Protein AF-A0A1V6IKD1-F1 (afdb_monomer_lite)

Structure (mmCIF, N/CA/C/O backbone):
data_AF-A0A1V6IKD1-F1
#
_entry.id   AF-A0A1V6IKD1-F1
#
loop_
_atom_site.group_PDB
_atom_site.id
_atom_site.type_symbol
_atom_site.label_atom_id
_atom_site.label_alt_id
_atom_site.label_comp_id
_atom_site.label_asym_id
_atom_site.label_entity_id
_atom_site.label_seq_id
_atom_site.pdbx_PDB_ins_code
_atom_site.Cartn_x
_atom_site.Cartn_y
_atom_site.Cartn_z
_atom_site.occupancy
_atom_site.B_iso_or_equiv
_atom_site.auth_seq_id
_atom_site.auth_comp_id
_atom_site.auth_asym_id
_atom_site.auth_atom_id
_atom_site.pdbx_PDB_model_num
ATOM 1 N N . MET A 1 1 ? -17.881 -41.102 52.284 1.00 38.00 1 MET A N 1
ATOM 2 C CA . MET A 1 1 ? -18.215 -41.244 50.851 1.00 38.00 1 MET A CA 1
ATOM 3 C C . MET A 1 1 ? -17.410 -40.185 50.109 1.00 38.00 1 MET A C 1
ATOM 5 O O . MET A 1 1 ? -17.711 -39.010 50.253 1.00 38.00 1 MET A O 1
ATOM 9 N N . ALA A 1 2 ? -16.293 -40.564 49.483 1.00 46.19 2 ALA A N 1
ATOM 10 C CA . ALA A 1 2 ? -15.387 -39.616 48.833 1.00 46.19 2 ALA A CA 1
ATOM 11 C C . ALA A 1 2 ? -15.835 -39.426 47.379 1.00 46.19 2 ALA A C 1
ATOM 13 O O . ALA A 1 2 ? -15.713 -40.342 46.571 1.00 46.19 2 ALA A O 1
ATOM 14 N N . VAL A 1 3 ? -16.415 -38.267 47.068 1.00 46.06 3 VAL A N 1
ATOM 15 C CA . VAL A 1 3 ? -16.792 -37.908 45.697 1.00 46.06 3 VAL A CA 1
ATOM 16 C C . VAL A 1 3 ? -15.514 -37.482 44.975 1.00 46.06 3 VAL A C 1
ATOM 18 O O . VAL A 1 3 ? -14.925 -36.455 45.307 1.00 46.06 3 VAL A O 1
ATOM 21 N N . ILE A 1 4 ? -15.042 -38.303 44.037 1.00 54.78 4 ILE A N 1
ATOM 22 C CA . ILE A 1 4 ? -13.899 -37.967 43.183 1.00 54.78 4 ILE A CA 1
ATOM 23 C C . ILE A 1 4 ? -14.389 -36.919 42.183 1.00 54.78 4 ILE A C 1
ATOM 25 O O . ILE A 1 4 ? -15.194 -37.231 41.309 1.00 54.78 4 ILE A O 1
ATOM 29 N N . LYS A 1 5 ? -13.932 -35.674 42.342 1.00 56.44 5 LYS A N 1
ATOM 30 C CA . LYS A 1 5 ? -14.201 -34.598 41.380 1.00 56.44 5 LYS A CA 1
ATOM 31 C C . LYS A 1 5 ? -13.603 -34.955 40.019 1.00 56.44 5 LYS A C 1
ATOM 33 O O . LYS A 1 5 ? -12.496 -35.494 39.942 1.00 56.44 5 LYS A O 1
ATOM 38 N N . SER A 1 6 ? -14.318 -34.626 38.950 1.00 62.41 6 SER A N 1
ATOM 39 C CA . SER A 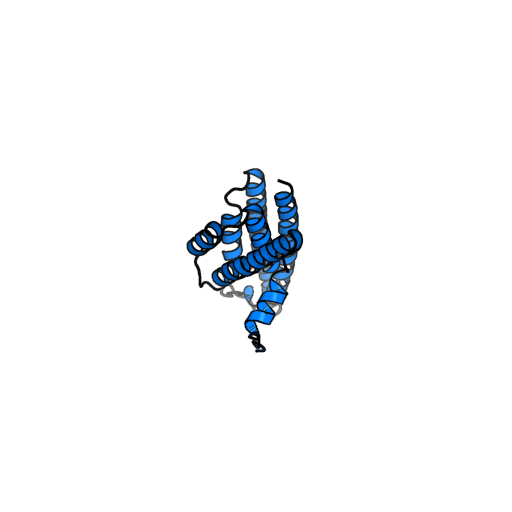1 6 ? -13.838 -34.797 37.578 1.00 62.41 6 SER A CA 1
ATOM 40 C C . SER A 1 6 ? -12.617 -33.909 37.312 1.00 62.41 6 SER A C 1
ATOM 42 O O . SER A 1 6 ? -12.516 -32.797 37.832 1.00 62.41 6 SER A O 1
ATOM 44 N N . ALA A 1 7 ? -11.699 -34.361 36.451 1.00 61.81 7 ALA A N 1
ATOM 45 C CA . ALA A 1 7 ? -10.548 -33.565 36.011 1.00 61.81 7 ALA A CA 1
ATOM 46 C C . ALA A 1 7 ? -10.967 -32.207 35.410 1.00 61.81 7 ALA A C 1
ATOM 48 O O . ALA A 1 7 ? -10.250 -31.217 35.555 1.00 61.81 7 ALA A O 1
ATOM 49 N N . ILE A 1 8 ? -12.155 -32.146 34.799 1.00 56.16 8 ILE A N 1
ATOM 50 C CA . ILE A 1 8 ? -12.743 -30.914 34.259 1.00 56.16 8 ILE A CA 1
ATOM 51 C C . ILE A 1 8 ? -13.186 -29.980 35.391 1.00 56.16 8 ILE A C 1
ATOM 53 O O . ILE A 1 8 ? -12.879 -28.793 35.352 1.00 56.16 8 ILE A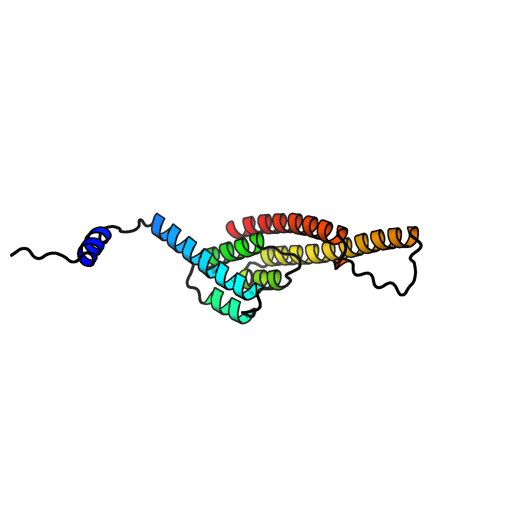 O 1
ATOM 57 N N . GLU A 1 9 ? -13.833 -30.502 36.437 1.00 57.59 9 GLU A N 1
ATOM 58 C CA . GLU A 1 9 ? -14.236 -29.703 37.605 1.00 57.59 9 GLU A CA 1
ATOM 59 C C . GLU A 1 9 ? -13.019 -29.136 38.345 1.00 57.59 9 GLU A C 1
ATOM 61 O O . GLU A 1 9 ? -13.024 -27.980 38.763 1.00 57.59 9 GLU A O 1
ATOM 66 N N . LEU A 1 10 ? -11.942 -29.920 38.435 1.00 59.19 10 LEU A N 1
ATOM 67 C CA . LEU A 1 10 ? -10.674 -29.498 39.029 1.00 59.19 10 LEU A CA 1
ATOM 68 C C . LEU A 1 10 ? -9.979 -28.406 38.197 1.00 59.19 10 LEU A C 1
ATOM 70 O O . LEU A 1 10 ? -9.397 -27.476 38.757 1.00 59.19 10 LEU A O 1
ATOM 74 N N . ALA A 1 11 ? -10.054 -28.490 36.866 1.00 56.66 11 ALA A N 1
ATOM 75 C CA . ALA A 1 11 ? -9.533 -27.467 35.961 1.00 56.66 11 ALA A CA 1
ATOM 76 C C . ALA A 1 11 ? -10.364 -26.171 36.007 1.00 56.66 11 ALA A C 1
ATOM 78 O O . ALA A 1 11 ? -9.794 -25.077 36.022 1.00 56.66 11 ALA A O 1
ATOM 79 N N . MET A 1 12 ? -11.693 -26.281 36.096 1.00 58.91 12 MET A N 1
ATOM 80 C CA . MET A 1 12 ? -12.607 -25.143 36.238 1.00 58.91 12 MET A CA 1
ATOM 81 C C . MET A 1 12 ? -12.449 -24.442 37.592 1.00 58.91 12 MET A C 1
ATOM 83 O O . MET A 1 12 ? -12.436 -23.217 37.635 1.00 58.91 12 MET A O 1
ATOM 87 N N . GLU A 1 13 ? -12.246 -25.174 38.695 1.00 60.66 13 GLU A N 1
ATOM 88 C CA . GLU A 1 13 ? -11.930 -24.575 40.005 1.00 60.66 13 GLU A CA 1
ATOM 89 C C . GLU A 1 13 ? -10.599 -23.811 39.989 1.00 60.66 13 GLU A C 1
ATOM 91 O O . GLU A 1 13 ? -10.510 -22.732 40.573 1.00 60.66 13 GLU A O 1
ATOM 96 N N . ARG A 1 14 ? -9.579 -24.324 39.285 1.00 55.81 14 ARG A N 1
ATOM 97 C CA . ARG A 1 14 ? -8.264 -23.668 39.160 1.00 55.81 14 ARG A CA 1
ATOM 98 C C . ARG A 1 14 ? -8.285 -22.414 38.285 1.00 55.81 14 ARG A C 1
ATOM 100 O O . ARG A 1 14 ? -7.482 -21.515 38.506 1.00 55.81 14 ARG A O 1
ATOM 107 N N . THR A 1 15 ? -9.193 -22.343 37.316 1.00 53.19 15 THR A N 1
ATOM 108 C CA . THR A 1 15 ? -9.334 -21.199 36.396 1.00 53.19 15 THR A CA 1
ATOM 109 C C . THR A 1 15 ? -10.354 -20.162 36.872 1.00 53.19 15 THR A C 1
ATOM 111 O O . THR A 1 15 ? -10.310 -19.024 36.418 1.00 53.19 15 THR A O 1
ATOM 114 N N . LYS A 1 16 ? -11.211 -20.497 37.850 1.00 46.19 16 LYS A N 1
ATOM 115 C CA . LYS A 1 16 ? -12.277 -19.625 38.385 1.00 46.19 16 LYS A CA 1
ATOM 116 C C . LYS A 1 16 ? -11.788 -18.292 38.974 1.00 46.19 16 LYS A C 1
ATOM 118 O O . LYS A 1 16 ? -12.561 -17.344 39.022 1.00 46.19 16 LYS A O 1
ATOM 123 N N . ASN A 1 17 ? -10.523 -18.226 39.401 1.00 47.81 17 ASN A N 1
ATOM 124 C CA . ASN A 1 17 ? -9.886 -17.023 39.957 1.00 47.81 17 ASN A CA 1
ATOM 125 C C . ASN A 1 17 ? -8.856 -16.379 39.011 1.00 47.81 17 ASN A C 1
ATOM 127 O O . ASN A 1 17 ? -8.190 -15.424 39.403 1.00 47.81 17 ASN A O 1
ATOM 131 N N . ILE A 1 18 ? -8.718 -16.871 37.774 1.00 50.88 18 ILE A N 1
ATOM 132 C CA . ILE A 1 18 ? -7.909 -16.213 36.742 1.00 50.88 18 ILE A CA 1
ATOM 133 C C . ILE A 1 18 ? -8.803 -15.166 36.078 1.00 50.88 18 ILE A C 1
ATOM 135 O O . ILE A 1 18 ? -9.333 -15.347 34.984 1.00 50.88 18 ILE A O 1
ATOM 139 N N . VAL A 1 19 ? -9.032 -14.067 36.791 1.00 49.28 19 VAL A N 1
ATOM 140 C CA . VAL A 1 19 ? -9.545 -12.851 36.170 1.00 49.28 19 VAL A CA 1
ATOM 141 C C . VAL A 1 19 ? -8.340 -12.222 35.489 1.00 49.28 19 VAL A C 1
ATOM 143 O O . VAL A 1 19 ? -7.480 -11.675 36.172 1.00 49.28 19 VAL A O 1
ATOM 146 N N . LEU A 1 20 ? -8.250 -12.359 34.161 1.00 51.06 20 LEU A N 1
ATOM 147 C CA . LEU A 1 20 ? -7.259 -11.627 33.367 1.00 51.06 20 LEU A CA 1
ATOM 148 C C . LEU A 1 20 ? -7.304 -10.162 33.804 1.00 51.06 20 LEU A C 1
ATOM 150 O O . LEU A 1 20 ? -8.386 -9.556 33.809 1.00 51.06 20 LEU A O 1
ATOM 154 N N . GLY A 1 21 ? -6.152 -9.623 34.202 1.00 52.00 21 GLY A N 1
ATOM 155 C CA . GLY A 1 21 ? -6.054 -8.213 34.554 1.00 52.00 21 GLY A CA 1
ATOM 156 C C . GLY A 1 21 ? -6.487 -7.356 33.365 1.00 52.00 21 GLY A C 1
ATOM 157 O O . GLY A 1 21 ? -6.371 -7.780 32.214 1.00 52.00 21 GLY A O 1
ATOM 158 N N . ASP A 1 22 ? -6.985 -6.147 33.612 1.00 55.56 22 ASP A N 1
ATOM 159 C CA . ASP A 1 22 ? -7.455 -5.269 32.530 1.00 55.56 22 ASP A CA 1
ATOM 160 C C . ASP A 1 22 ? -6.368 -5.000 31.472 1.00 55.56 22 ASP A C 1
ATOM 162 O O . ASP A 1 22 ? -6.676 -4.830 30.294 1.00 55.56 22 ASP A O 1
ATOM 166 N N . GLU A 1 23 ? -5.095 -5.054 31.868 1.00 56.22 23 GLU A N 1
ATOM 167 C CA . GLU A 1 23 ? -3.950 -4.955 30.962 1.00 56.22 23 GLU A CA 1
ATOM 168 C C . GLU A 1 23 ? -3.773 -6.206 30.086 1.00 56.22 23 GLU A C 1
ATOM 170 O O . GLU A 1 23 ? -3.596 -6.104 28.873 1.00 56.22 23 GLU A O 1
ATOM 175 N N . GLU A 1 24 ? -3.914 -7.404 30.659 1.00 51.19 24 GLU A N 1
ATOM 176 C CA . GLU A 1 24 ? -3.851 -8.659 29.902 1.00 51.19 24 GLU A CA 1
ATOM 177 C C . GLU A 1 24 ? -5.034 -8.791 28.938 1.00 51.19 24 GLU A C 1
ATOM 179 O O . GLU A 1 24 ? -4.853 -9.250 27.812 1.00 51.19 24 GLU A O 1
ATOM 184 N N . LYS A 1 25 ? -6.228 -8.323 29.328 1.00 60.03 25 LYS A N 1
ATOM 185 C CA . LYS A 1 25 ? -7.402 -8.261 28.442 1.00 60.03 25 LYS A CA 1
ATOM 186 C C . LYS A 1 25 ? -7.184 -7.323 27.259 1.00 60.03 25 LYS A C 1
ATOM 188 O O . LYS A 1 25 ? -7.540 -7.682 26.141 1.00 60.03 25 LYS A O 1
ATOM 193 N N . LYS A 1 26 ? -6.576 -6.150 27.473 1.00 61.38 26 LYS A N 1
ATOM 194 C CA . LYS A 1 26 ? -6.235 -5.211 26.389 1.00 61.38 26 LYS A CA 1
ATOM 195 C C . LYS A 1 26 ? -5.204 -5.798 25.428 1.00 61.38 26 LYS A C 1
ATOM 197 O O . LYS A 1 26 ? -5.366 -5.680 24.216 1.00 61.38 26 LYS A O 1
ATOM 202 N N . VAL A 1 27 ? -4.178 -6.469 25.953 1.00 67.12 27 VAL A N 1
ATOM 203 C CA . VAL A 1 27 ? -3.167 -7.157 25.135 1.00 67.12 27 VAL A CA 1
ATOM 204 C C . VAL A 1 27 ? -3.794 -8.297 24.328 1.00 67.12 27 VAL A C 1
ATOM 206 O O . VAL A 1 27 ? -3.466 -8.463 23.152 1.00 67.12 27 VAL A O 1
ATOM 209 N N . LEU A 1 28 ? -4.710 -9.065 24.925 1.00 64.94 28 LEU A N 1
ATOM 210 C CA . LEU A 1 28 ? -5.421 -10.143 24.237 1.00 64.94 28 LEU A CA 1
ATOM 211 C C . LEU A 1 28 ? -6.325 -9.595 23.122 1.00 64.94 28 LEU A C 1
ATOM 213 O O . LEU A 1 28 ? -6.230 -10.056 21.989 1.00 64.94 28 LEU A O 1
ATOM 217 N N . ALA A 1 29 ? -7.117 -8.559 23.415 1.00 67.81 29 ALA A N 1
ATOM 218 C CA . ALA A 1 29 ? -7.995 -7.905 22.445 1.00 67.81 29 ALA A CA 1
ATOM 219 C C . ALA A 1 29 ? -7.210 -7.294 21.271 1.00 67.81 29 ALA A C 1
ATOM 221 O O . ALA A 1 29 ? -7.611 -7.429 20.116 1.00 67.81 29 ALA A O 1
ATOM 222 N N . GLY A 1 30 ? -6.050 -6.685 21.541 1.00 69.88 30 GLY A N 1
ATOM 223 C CA . GLY A 1 30 ? -5.152 -6.181 20.500 1.00 69.88 30 GLY A CA 1
ATOM 224 C C . GLY A 1 30 ? -4.601 -7.294 19.602 1.00 69.88 30 GLY A C 1
ATOM 225 O O . GLY A 1 30 ? -4.585 -7.147 18.381 1.00 69.88 30 GLY A O 1
ATOM 226 N N . LYS A 1 31 ? -4.207 -8.436 20.183 1.00 78.56 31 LYS A N 1
ATOM 227 C CA . LYS A 1 31 ? -3.745 -9.610 19.420 1.00 78.56 31 LYS A CA 1
ATOM 228 C C . LYS A 1 31 ? -4.855 -10.256 18.594 1.00 78.56 31 LYS A C 1
ATOM 230 O O . LYS A 1 31 ? -4.602 -10.710 17.481 1.00 78.56 31 LYS A O 1
ATOM 235 N N . GLU A 1 32 ? -6.072 -10.330 19.121 1.00 82.06 32 GLU A N 1
ATOM 236 C CA . GLU A 1 32 ? -7.224 -10.852 18.381 1.00 82.06 32 GLU A CA 1
ATOM 237 C C . GLU A 1 32 ? -7.581 -9.950 17.198 1.00 82.06 32 GLU A C 1
ATOM 239 O O . GLU A 1 32 ? -7.789 -10.454 16.090 1.00 82.06 32 GLU A O 1
ATOM 244 N N . ALA A 1 33 ? -7.559 -8.630 17.405 1.00 79.31 33 ALA A N 1
ATOM 245 C CA . ALA A 1 33 ? -7.761 -7.652 16.344 1.00 79.31 33 ALA A CA 1
ATOM 246 C C . ALA A 1 33 ? -6.688 -7.755 15.254 1.00 79.31 33 ALA A C 1
ATOM 248 O O . ALA A 1 33 ? -7.033 -7.834 14.075 1.00 79.31 33 ALA A O 1
ATOM 249 N N . ASP A 1 34 ? -5.410 -7.831 15.631 1.00 85.12 34 ASP A N 1
ATOM 250 C CA . ASP A 1 34 ? -4.295 -8.013 14.694 1.00 85.12 34 ASP A CA 1
ATOM 251 C C . ASP A 1 34 ? -4.454 -9.290 13.856 1.00 85.12 34 ASP A C 1
ATOM 253 O O . ASP A 1 34 ? -4.474 -9.228 12.624 1.00 85.12 34 ASP A O 1
ATOM 257 N N . ASN A 1 35 ? -4.691 -10.437 14.497 1.00 88.31 35 ASN A N 1
ATOM 258 C CA . ASN A 1 35 ? -4.882 -11.709 13.796 1.00 88.31 35 ASN A CA 1
ATOM 259 C C . ASN A 1 35 ? -6.076 -11.673 12.832 1.00 88.31 35 ASN A C 1
ATOM 261 O O . ASN A 1 35 ? -5.993 -12.174 11.703 1.00 88.31 35 ASN A O 1
ATOM 265 N N . ARG A 1 36 ? -7.201 -11.086 13.260 1.00 89.31 36 ARG A N 1
ATOM 266 C CA . ARG A 1 36 ? -8.408 -11.007 12.434 1.00 89.31 36 ARG A CA 1
ATOM 267 C C . ARG A 1 36 ? -8.196 -10.093 11.232 1.00 89.31 36 ARG A C 1
ATOM 269 O O . ARG A 1 36 ? -8.508 -10.500 10.113 1.00 89.31 36 ARG A O 1
ATOM 276 N N . LEU A 1 37 ? -7.634 -8.906 11.444 1.00 90.75 37 LEU A N 1
ATOM 277 C CA . LEU A 1 37 ? -7.375 -7.934 10.382 1.00 90.75 37 LEU A CA 1
ATOM 278 C C . LEU A 1 37 ? -6.325 -8.454 9.394 1.00 90.75 37 LEU A C 1
ATOM 280 O O . LEU A 1 37 ? -6.539 -8.356 8.186 1.00 90.75 37 LEU A O 1
ATOM 284 N N . ARG A 1 38 ? -5.268 -9.130 9.866 1.00 90.94 38 ARG A N 1
ATOM 285 C CA . ARG A 1 38 ? -4.300 -9.830 8.998 1.00 90.94 38 ARG A CA 1
ATOM 286 C C . ARG A 1 38 ? -4.968 -10.869 8.113 1.00 90.94 38 ARG A C 1
ATOM 288 O O . ARG A 1 38 ? -4.649 -10.959 6.930 1.00 90.94 38 ARG A O 1
ATOM 295 N N . SER A 1 39 ? -5.905 -11.647 8.657 1.00 92.19 39 SER A N 1
ATOM 296 C CA . SER A 1 39 ? -6.650 -12.637 7.874 1.00 92.19 39 SER A CA 1
ATOM 297 C C . SER A 1 39 ? -7.469 -11.986 6.755 1.00 92.19 39 SER A C 1
ATOM 299 O O . SER A 1 39 ? -7.437 -12.473 5.623 1.00 92.19 39 SER A O 1
ATOM 301 N N . ILE A 1 40 ? -8.151 -10.874 7.050 1.00 92.12 40 ILE A N 1
ATOM 302 C CA . ILE A 1 40 ? -8.952 -10.118 6.076 1.00 92.12 40 ILE A CA 1
ATOM 303 C C . ILE A 1 40 ? -8.055 -9.562 4.961 1.00 92.12 40 ILE A C 1
ATOM 305 O O . ILE A 1 40 ? -8.287 -9.846 3.785 1.00 92.12 40 ILE A O 1
ATOM 309 N N . VAL A 1 41 ? -6.985 -8.845 5.323 1.00 90.31 41 VAL A N 1
ATOM 310 C CA . VAL A 1 41 ? -6.048 -8.246 4.356 1.00 90.31 41 VAL A CA 1
ATOM 311 C C . VAL A 1 41 ? -5.379 -9.321 3.495 1.00 90.31 41 VAL A C 1
ATOM 313 O O . VAL A 1 41 ? -5.272 -9.174 2.279 1.00 90.31 41 VAL A O 1
ATOM 316 N N . ARG A 1 42 ? -4.996 -10.459 4.084 1.00 89.81 42 ARG A N 1
ATOM 317 C CA . ARG A 1 42 ? -4.408 -11.574 3.331 1.00 89.81 42 ARG A CA 1
ATOM 318 C C . ARG A 1 42 ? -5.378 -12.155 2.303 1.00 89.81 42 ARG A C 1
ATOM 320 O O . ARG A 1 42 ? -4.960 -12.432 1.178 1.00 89.81 42 ARG A O 1
ATOM 327 N N . ARG A 1 43 ? -6.652 -12.362 2.662 1.00 91.62 43 ARG A N 1
ATOM 328 C CA . ARG A 1 43 ? -7.669 -12.853 1.712 1.00 91.62 43 ARG A CA 1
ATOM 329 C C . ARG A 1 43 ? -7.858 -11.888 0.550 1.00 91.62 43 ARG A C 1
ATOM 331 O O . ARG A 1 43 ? -7.946 -12.333 -0.592 1.00 91.62 43 ARG A O 1
ATOM 338 N N . PHE A 1 44 ? -7.852 -10.592 0.835 1.00 91.19 44 PHE A N 1
ATOM 339 C CA . PHE A 1 44 ? -7.941 -9.557 -0.183 1.00 91.19 44 PHE A CA 1
ATOM 340 C C . PHE A 1 44 ? -6.761 -9.573 -1.155 1.00 91.19 44 PHE A C 1
ATOM 342 O O . PHE A 1 44 ? -6.965 -9.619 -2.366 1.00 91.19 44 PHE A O 1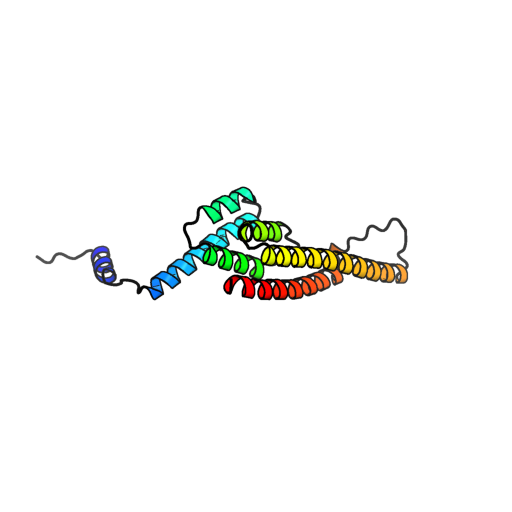
ATOM 349 N N . PHE A 1 45 ? -5.529 -9.602 -0.640 1.00 88.25 45 PHE A N 1
ATOM 350 C CA . PHE A 1 45 ? -4.329 -9.695 -1.477 1.00 88.25 45 PHE A CA 1
ATOM 351 C C . PHE A 1 45 ? -4.253 -11.003 -2.264 1.00 88.25 45 PHE A C 1
ATOM 353 O O . PHE A 1 45 ? -3.696 -11.028 -3.354 1.00 88.25 45 PHE A O 1
ATOM 360 N N . SER A 1 46 ? -4.872 -12.071 -1.761 1.00 87.94 46 SER A N 1
ATOM 361 C CA . SER A 1 46 ? -5.000 -13.342 -2.485 1.00 87.94 46 SER A CA 1
ATOM 362 C C . SER A 1 46 ? -6.131 -13.336 -3.527 1.00 87.94 46 SER A C 1
ATOM 364 O O . SER A 1 46 ? -6.366 -14.356 -4.166 1.00 87.94 46 SER A O 1
ATOM 366 N N . GLY A 1 47 ? -6.878 -12.235 -3.666 1.00 87.62 47 GLY A N 1
ATOM 367 C CA . GLY A 1 47 ? -8.013 -12.116 -4.586 1.00 87.62 47 GLY A CA 1
ATOM 368 C C . GLY A 1 47 ? -9.267 -12.895 -4.176 1.00 87.62 47 GLY A C 1
ATOM 369 O O . GLY A 1 47 ? -10.223 -12.932 -4.942 1.00 87.62 47 GLY A O 1
ATOM 370 N N . ILE A 1 48 ? -9.285 -13.498 -2.982 1.00 91.62 48 ILE A N 1
ATOM 371 C CA . ILE A 1 48 ? -10.422 -14.284 -2.470 1.00 91.62 48 ILE A CA 1
ATOM 372 C C . ILE A 1 48 ? -11.609 -13.373 -2.143 1.00 91.62 48 ILE A C 1
ATOM 374 O O . ILE A 1 48 ? -12.759 -13.759 -2.339 1.00 91.62 48 ILE A O 1
ATOM 378 N N . THR A 1 49 ? -11.319 -12.171 -1.645 1.00 90.88 49 THR A N 1
ATOM 379 C CA . THR A 1 49 ? -12.318 -11.147 -1.331 1.00 90.88 49 THR A CA 1
ATOM 380 C C . THR A 1 49 ? -12.058 -9.914 -2.194 1.00 90.88 49 THR A C 1
ATOM 382 O O . THR A 1 49 ? -10.903 -9.544 -2.427 1.00 90.88 49 THR A O 1
ATOM 385 N N . ASP A 1 50 ? -13.121 -9.283 -2.681 1.00 92.50 50 ASP A N 1
ATOM 386 C CA . ASP A 1 50 ? -13.067 -8.000 -3.378 1.00 92.50 50 ASP A CA 1
ATOM 387 C C . ASP A 1 50 ? -13.012 -6.819 -2.393 1.00 92.50 50 ASP A C 1
ATOM 389 O O . ASP A 1 50 ? -13.017 -6.984 -1.170 1.00 92.50 50 ASP A O 1
ATOM 393 N N . ILE A 1 51 ? -12.902 -5.608 -2.934 1.00 90.69 51 ILE A N 1
ATOM 394 C CA . ILE A 1 51 ? -12.719 -4.394 -2.138 1.00 90.69 51 ILE A CA 1
ATOM 395 C C . ILE A 1 51 ? -13.949 -4.082 -1.266 1.00 90.69 51 ILE A C 1
ATOM 397 O O . ILE A 1 51 ? -13.811 -3.731 -0.092 1.00 90.69 51 ILE A O 1
ATOM 401 N N . ASP A 1 52 ? -15.155 -4.314 -1.790 1.00 91.50 52 ASP A N 1
ATOM 402 C CA . ASP A 1 52 ? -16.414 -4.101 -1.072 1.00 91.50 52 ASP A CA 1
ATOM 403 C C . ASP A 1 52 ? -16.626 -5.123 0.048 1.00 91.50 52 ASP A C 1
ATOM 405 O O . ASP A 1 52 ? -17.095 -4.778 1.138 1.00 91.50 52 ASP A O 1
ATOM 409 N N . GLY A 1 53 ? -16.272 -6.387 -0.192 1.00 91.50 53 GLY A N 1
ATOM 410 C CA . GLY A 1 53 ? -16.311 -7.444 0.809 1.00 91.50 53 GLY A CA 1
ATOM 411 C C . GLY A 1 53 ? -15.368 -7.142 1.965 1.00 91.50 53 GLY A C 1
ATOM 412 O O . GLY A 1 53 ? -15.772 -7.213 3.124 1.00 91.50 53 GLY A O 1
ATOM 413 N N . VAL A 1 54 ? -14.144 -6.703 1.668 1.00 92.00 54 VAL A N 1
ATOM 414 C CA . VAL A 1 54 ? -13.179 -6.321 2.706 1.00 92.00 54 VAL A CA 1
ATOM 415 C C . VAL A 1 54 ? -13.652 -5.118 3.499 1.00 92.00 54 VAL A C 1
ATOM 417 O O . VAL A 1 54 ? -13.575 -5.150 4.726 1.00 92.00 54 VAL A O 1
ATOM 420 N N . LYS A 1 55 ? -14.188 -4.090 2.833 1.00 91.25 55 LYS A N 1
ATOM 421 C CA . LYS A 1 55 ? -14.768 -2.929 3.513 1.00 91.25 55 LYS A CA 1
ATOM 422 C C . LYS A 1 55 ? -15.832 -3.358 4.521 1.00 91.25 55 LYS A C 1
ATOM 424 O O . LYS A 1 55 ? -15.761 -2.968 5.681 1.00 91.25 55 LYS A O 1
ATOM 429 N N . LYS A 1 56 ? -16.761 -4.229 4.115 1.00 91.81 56 LYS A N 1
ATOM 430 C CA . LYS A 1 56 ? -17.804 -4.769 5.004 1.00 91.81 56 LYS A CA 1
ATOM 431 C C . LYS A 1 56 ? -17.228 -5.566 6.172 1.00 91.81 56 LYS A C 1
ATOM 433 O O . LYS A 1 56 ? -17.714 -5.426 7.290 1.00 91.81 56 LYS A O 1
ATOM 438 N N . GLU A 1 57 ? -16.216 -6.397 5.934 1.00 91.25 57 GLU A N 1
ATOM 439 C CA . GLU A 1 57 ? -15.571 -7.182 6.992 1.00 91.25 57 GLU A CA 1
ATOM 440 C C . GLU A 1 57 ? -14.814 -6.304 7.997 1.00 91.25 57 GLU A C 1
ATOM 442 O O . GLU A 1 57 ? -14.871 -6.562 9.200 1.00 91.25 57 GLU A O 1
ATOM 447 N N . ILE A 1 58 ? -14.127 -5.265 7.516 1.00 89.25 58 ILE A N 1
ATOM 448 C CA . ILE A 1 58 ? -13.436 -4.277 8.349 1.00 89.25 58 ILE A CA 1
ATOM 449 C C . ILE A 1 58 ? -14.469 -3.477 9.141 1.00 89.25 58 ILE A C 1
ATOM 451 O O . ILE A 1 58 ? -14.373 -3.431 10.364 1.00 89.25 58 ILE A O 1
ATOM 455 N N . ASP A 1 59 ? -15.477 -2.891 8.496 1.00 87.19 59 ASP A N 1
ATOM 456 C CA . ASP A 1 59 ? -16.494 -2.055 9.147 1.00 87.19 59 ASP A CA 1
ATOM 457 C C . ASP A 1 59 ? -17.325 -2.842 10.168 1.00 87.19 59 ASP A C 1
ATOM 459 O O . ASP A 1 59 ? -17.571 -2.347 11.266 1.00 87.19 59 ASP A O 1
ATOM 463 N N . GLY A 1 60 ? -17.689 -4.087 9.846 1.00 86.00 60 GLY A N 1
ATOM 464 C CA . GLY A 1 60 ? -18.471 -4.972 10.712 1.00 86.00 60 GLY A CA 1
ATOM 465 C C . GLY A 1 60 ? -17.704 -5.565 11.897 1.00 86.00 60 GLY A C 1
ATOM 466 O O . GLY A 1 60 ? -18.312 -6.217 12.744 1.00 86.00 60 GLY A O 1
ATOM 467 N N . TYR A 1 61 ? -16.385 -5.372 11.975 1.00 85.38 61 TYR A N 1
ATOM 468 C CA . TYR A 1 61 ? -15.593 -5.826 13.113 1.00 85.38 61 TYR A CA 1
ATOM 469 C C . TYR A 1 61 ? -15.666 -4.813 14.265 1.00 85.38 61 TYR A C 1
ATOM 471 O O . TYR A 1 61 ? -15.179 -3.689 14.135 1.00 85.38 61 TYR A O 1
ATOM 479 N N . ASP A 1 62 ? -16.272 -5.200 15.388 1.00 83.56 62 ASP A N 1
ATOM 480 C CA . ASP A 1 62 ? -16.519 -4.317 16.536 1.00 83.56 62 ASP A CA 1
ATOM 481 C C . ASP A 1 62 ? -15.249 -4.087 17.375 1.00 83.56 62 ASP A C 1
ATOM 483 O O . ASP A 1 62 ? -15.006 -4.727 18.396 1.00 83.56 62 ASP A O 1
ATOM 487 N N . VAL A 1 63 ? -14.388 -3.203 16.874 1.00 82.00 63 VAL A N 1
ATOM 488 C CA . VAL A 1 63 ? -13.156 -2.728 17.512 1.00 82.00 63 VAL A CA 1
ATOM 489 C C . VAL A 1 63 ? -13.031 -1.231 17.258 1.00 82.00 63 VAL A C 1
ATOM 491 O O . VAL A 1 63 ? -13.478 -0.739 16.216 1.00 82.00 63 VAL A O 1
ATOM 494 N N . ASP A 1 64 ? -12.390 -0.525 18.195 1.00 84.00 64 ASP A N 1
ATOM 495 C CA . ASP A 1 64 ? -12.062 0.894 18.063 1.00 84.00 64 ASP A CA 1
ATOM 496 C C . ASP A 1 64 ? -11.526 1.224 16.661 1.00 84.00 64 ASP A C 1
ATOM 498 O O . ASP A 1 64 ? -10.631 0.559 16.124 1.00 84.00 64 ASP A O 1
ATOM 502 N N . ARG A 1 65 ? -12.102 2.263 16.052 1.00 83.19 65 ARG A N 1
ATOM 503 C CA . ARG A 1 65 ? -11.818 2.628 14.663 1.00 83.19 65 ARG A CA 1
ATOM 504 C C . ARG A 1 65 ? -10.353 3.018 14.473 1.00 83.19 65 ARG A C 1
ATOM 506 O O . ARG A 1 65 ? -9.760 2.636 13.465 1.00 83.19 65 ARG A O 1
ATOM 513 N N . ASN A 1 66 ? -9.766 3.743 15.423 1.00 81.69 66 ASN A N 1
ATOM 514 C CA . ASN A 1 66 ? -8.379 4.191 15.328 1.00 81.69 66 ASN A CA 1
ATOM 515 C C . ASN A 1 66 ? -7.410 3.016 15.482 1.00 81.69 66 ASN A C 1
ATOM 517 O O . ASN A 1 66 ? -6.440 2.923 14.728 1.00 81.69 66 ASN A O 1
ATOM 521 N N . LEU A 1 67 ? -7.702 2.075 16.384 1.00 81.81 67 LEU A N 1
ATOM 522 C CA . LEU A 1 67 ? -6.953 0.827 16.509 1.00 81.81 67 LEU A CA 1
ATOM 523 C C . LEU A 1 67 ? -7.027 0.011 15.215 1.00 81.81 67 LEU A C 1
ATOM 525 O O . LEU A 1 67 ? -5.992 -0.393 14.688 1.00 81.81 67 LEU A O 1
ATOM 529 N N . LYS A 1 68 ? -8.230 -0.170 14.661 1.00 85.75 68 LYS A N 1
ATOM 530 C CA . LYS A 1 68 ? -8.453 -0.875 13.393 1.00 85.75 68 LYS A CA 1
ATOM 531 C C . LYS A 1 68 ? -7.657 -0.241 12.252 1.00 85.75 68 LYS A C 1
ATOM 533 O O . LYS A 1 68 ? -6.933 -0.943 11.552 1.00 85.75 68 LYS A O 1
ATOM 538 N N . ARG A 1 69 ? -7.732 1.087 12.112 1.00 87.38 69 ARG A N 1
ATOM 539 C CA . ARG A 1 69 ? -6.964 1.863 11.128 1.00 87.38 69 ARG A CA 1
ATOM 540 C C . ARG A 1 69 ? -5.464 1.649 11.300 1.00 87.38 69 ARG A C 1
ATOM 542 O O . ARG A 1 69 ? -4.782 1.315 10.338 1.00 87.38 69 ARG A O 1
ATOM 549 N N . SER A 1 70 ? -4.962 1.822 12.521 1.00 85.06 70 SER A N 1
ATOM 550 C CA . SER A 1 70 ? -3.537 1.691 12.830 1.00 85.06 70 SER A CA 1
ATOM 551 C C . SER A 1 70 ? -3.009 0.301 12.478 1.00 85.06 70 SER A C 1
ATOM 553 O O . SER A 1 70 ? -2.002 0.199 11.782 1.00 85.06 70 SER A O 1
ATOM 555 N N . VA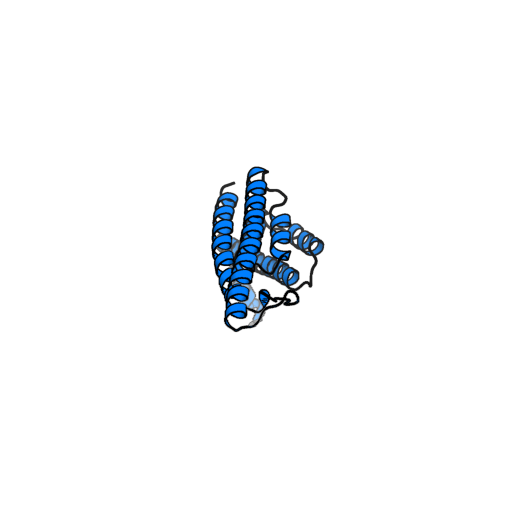L A 1 71 ? -3.728 -0.751 12.885 1.00 86.50 71 VAL A N 1
ATOM 556 C CA . VAL A 1 71 ? -3.365 -2.148 12.615 1.00 86.50 71 VAL A CA 1
ATOM 557 C C . VAL A 1 71 ? -3.401 -2.451 11.121 1.00 86.50 71 VAL A C 1
ATOM 559 O O . VAL A 1 71 ? -2.465 -3.051 10.604 1.00 86.50 71 VAL A O 1
ATOM 562 N N . VAL A 1 72 ? -4.434 -2.017 10.390 1.00 89.06 72 VAL A N 1
ATOM 563 C CA . VAL A 1 72 ? -4.470 -2.252 8.939 1.00 89.06 72 VAL A CA 1
ATOM 564 C C . VAL A 1 72 ? -3.321 -1.525 8.244 1.00 89.06 72 VAL A C 1
ATOM 566 O O . VAL A 1 72 ? -2.642 -2.141 7.431 1.00 89.06 72 VAL A O 1
ATOM 569 N N . ILE A 1 73 ? -3.028 -0.272 8.603 1.00 89.12 73 ILE A N 1
ATOM 570 C CA . ILE A 1 73 ? -1.882 0.458 8.039 1.00 89.12 73 ILE A CA 1
ATOM 571 C C . ILE A 1 73 ? -0.556 -0.244 8.364 1.00 89.12 73 ILE A C 1
ATOM 573 O O . ILE A 1 73 ? 0.309 -0.307 7.495 1.00 89.12 73 ILE A O 1
ATOM 577 N N . ASP A 1 74 ? -0.390 -0.812 9.562 1.00 88.06 74 ASP A N 1
ATOM 578 C CA . ASP A 1 74 ? 0.791 -1.624 9.887 1.00 88.06 74 ASP A CA 1
ATOM 579 C C . ASP A 1 74 ? 0.919 -2.836 8.970 1.00 88.06 74 ASP A C 1
ATOM 581 O O . ASP A 1 74 ? 1.978 -3.063 8.388 1.00 88.06 74 ASP A O 1
ATOM 585 N N . ILE A 1 75 ? -0.175 -3.567 8.758 1.00 88.81 75 ILE A N 1
ATOM 586 C CA . ILE A 1 75 ? -0.192 -4.717 7.851 1.00 88.81 75 ILE A CA 1
ATOM 587 C C . ILE A 1 75 ? 0.161 -4.277 6.422 1.00 88.81 75 ILE A C 1
ATOM 589 O O . ILE A 1 75 ? 0.932 -4.966 5.751 1.00 88.81 75 ILE A O 1
ATOM 593 N N . LEU A 1 76 ? -0.357 -3.133 5.958 1.00 88.81 76 LEU A N 1
ATOM 594 C CA . LEU A 1 76 ? -0.045 -2.578 4.637 1.00 88.81 76 LEU A CA 1
ATOM 595 C C . LEU A 1 76 ? 1.427 -2.167 4.515 1.00 88.81 76 LEU A C 1
ATOM 597 O O . LEU A 1 76 ? 2.039 -2.433 3.489 1.00 88.81 76 LEU A O 1
ATOM 601 N N . LEU A 1 77 ? 2.015 -1.562 5.549 1.00 86.81 77 LEU A N 1
ATOM 602 C CA . LEU A 1 77 ? 3.432 -1.181 5.579 1.00 86.81 77 LEU A CA 1
ATOM 603 C C . LEU A 1 77 ? 4.364 -2.398 5.643 1.00 86.81 77 LEU A C 1
ATOM 605 O O . LEU A 1 77 ? 5.420 -2.427 5.003 1.00 86.81 77 LEU A O 1
ATOM 609 N N . GLU A 1 78 ? 4.000 -3.415 6.420 1.00 85.81 78 GLU A N 1
ATOM 610 C CA . GLU A 1 78 ? 4.746 -4.669 6.516 1.00 85.81 78 GLU A CA 1
ATOM 611 C C . GLU A 1 78 ? 4.762 -5.412 5.180 1.00 85.81 78 GLU A C 1
ATOM 613 O O . GLU A 1 78 ? 5.831 -5.817 4.727 1.00 85.81 78 GLU A O 1
ATOM 618 N N . ASN A 1 79 ? 3.598 -5.518 4.534 1.00 80.94 79 ASN A N 1
ATOM 619 C CA . ASN A 1 79 ? 3.400 -6.210 3.260 1.00 80.94 79 ASN A CA 1
ATOM 620 C C . ASN A 1 79 ? 3.464 -5.258 2.059 1.00 80.94 79 ASN A C 1
ATOM 622 O O . ASN A 1 79 ? 2.896 -5.566 1.013 1.00 80.94 79 ASN A O 1
ATOM 626 N N . PHE A 1 80 ? 4.106 -4.096 2.215 1.00 80.75 80 PHE A N 1
ATOM 627 C CA . PHE A 1 80 ? 4.156 -3.085 1.169 1.00 80.75 80 PHE A CA 1
ATOM 628 C C . PHE A 1 80 ? 4.882 -3.649 -0.047 1.00 80.75 80 PHE A C 1
ATOM 630 O O . PHE A 1 80 ? 6.107 -3.757 -0.034 1.00 80.75 80 PHE A O 1
ATOM 637 N N . ASP A 1 81 ? 4.122 -4.018 -1.072 1.00 79.94 81 ASP A N 1
ATOM 638 C CA . ASP A 1 81 ? 4.612 -4.500 -2.354 1.00 79.94 81 ASP A CA 1
ATOM 639 C C . ASP A 1 81 ? 4.120 -3.552 -3.437 1.00 79.94 81 ASP A C 1
ATOM 641 O O . ASP A 1 81 ? 2.922 -3.368 -3.645 1.00 79.94 81 ASP A O 1
ATOM 645 N N . ILE A 1 82 ? 5.077 -2.955 -4.134 1.00 72.38 82 ILE A N 1
ATOM 646 C CA . ILE A 1 82 ? 4.831 -1.961 -5.171 1.00 72.38 82 ILE A CA 1
ATOM 647 C C . ILE A 1 82 ? 4.092 -2.528 -6.383 1.00 72.38 82 ILE A C 1
ATOM 649 O O . ILE A 1 82 ? 3.502 -1.769 -7.142 1.00 72.38 82 ILE A O 1
ATOM 653 N N . ARG A 1 83 ? 4.154 -3.850 -6.585 1.00 74.56 83 ARG A N 1
ATOM 654 C CA . ARG A 1 83 ? 3.471 -4.543 -7.685 1.00 74.56 83 ARG A CA 1
ATOM 655 C C . ARG A 1 83 ? 2.008 -4.808 -7.357 1.00 74.56 83 ARG A C 1
ATOM 657 O O . ARG A 1 83 ? 1.240 -5.196 -8.231 1.00 74.56 83 ARG A O 1
ATOM 664 N N . ASN A 1 84 ? 1.627 -4.640 -6.096 1.00 81.12 84 ASN A N 1
ATOM 665 C CA . ASN A 1 84 ? 0.289 -4.915 -5.625 1.00 81.12 84 ASN A CA 1
ATOM 666 C C . ASN A 1 84 ? -0.527 -3.622 -5.592 1.00 81.12 84 ASN A C 1
ATOM 668 O O . ASN A 1 84 ? -0.657 -2.984 -4.552 1.00 81.12 84 ASN A O 1
ATOM 672 N N . GLU A 1 85 ? -1.113 -3.251 -6.728 1.00 76.06 85 GLU A N 1
ATOM 673 C CA . GLU A 1 85 ? -1.960 -2.053 -6.843 1.00 76.06 85 GLU A CA 1
ATOM 674 C C . GLU A 1 85 ? -3.122 -2.053 -5.838 1.00 76.06 85 GLU A C 1
ATOM 676 O O . GLU A 1 85 ? -3.490 -1.003 -5.311 1.00 76.06 85 GLU A O 1
ATOM 681 N N . ARG A 1 86 ? -3.612 -3.245 -5.464 1.00 84.00 86 ARG A N 1
ATOM 682 C CA . ARG A 1 86 ? -4.703 -3.422 -4.493 1.00 84.00 86 ARG A CA 1
ATOM 683 C C . ARG A 1 86 ? -4.363 -2.849 -3.115 1.00 84.00 86 ARG A C 1
ATOM 685 O O . ARG A 1 86 ? -5.250 -2.535 -2.326 1.00 84.00 86 ARG A O 1
ATOM 692 N N . LEU A 1 87 ? -3.079 -2.713 -2.788 1.00 86.56 87 LEU A N 1
ATOM 693 C CA . LEU A 1 87 ? -2.635 -2.080 -1.550 1.00 86.56 87 LEU A CA 1
ATOM 694 C C . LEU A 1 87 ? -3.140 -0.635 -1.432 1.00 86.56 87 LEU A C 1
ATOM 696 O O . LEU A 1 87 ? -3.531 -0.228 -0.337 1.00 86.56 87 LEU A O 1
ATOM 700 N N . PHE A 1 88 ? -3.179 0.121 -2.533 1.00 86.25 88 PHE A N 1
ATOM 701 C CA . PHE A 1 88 ? -3.666 1.502 -2.517 1.00 86.25 88 PHE A CA 1
ATOM 702 C C . PHE A 1 88 ? -5.177 1.580 -2.290 1.00 86.25 88 PHE A C 1
ATOM 704 O O . PHE A 1 88 ? -5.612 2.436 -1.521 1.00 86.25 88 PHE A O 1
ATOM 711 N N . ASP A 1 89 ? -5.947 0.629 -2.823 1.00 88.31 89 ASP A N 1
ATOM 712 C CA . ASP A 1 89 ? -7.390 0.542 -2.566 1.00 88.31 89 ASP A CA 1
ATOM 713 C C . ASP A 1 89 ? -7.689 0.363 -1.066 1.00 88.31 89 ASP A C 1
ATOM 715 O O . ASP A 1 89 ? -8.626 0.949 -0.518 1.00 88.31 89 ASP A O 1
ATOM 719 N N . LEU A 1 90 ? -6.868 -0.430 -0.362 1.00 88.38 90 LEU A N 1
ATOM 720 C CA . LEU A 1 90 ? -7.007 -0.606 1.086 1.00 88.38 90 LEU A CA 1
ATOM 721 C C . LEU A 1 90 ? -6.644 0.650 1.873 1.00 88.38 90 LEU A C 1
ATOM 723 O O . LEU A 1 90 ? -7.305 0.938 2.875 1.00 88.38 90 LEU A O 1
ATOM 727 N N . PHE A 1 91 ? -5.631 1.401 1.432 1.00 87.62 91 PHE A N 1
ATOM 728 C CA . PHE A 1 91 ? -5.360 2.720 2.000 1.00 87.62 91 PHE A CA 1
ATOM 729 C C . PHE A 1 91 ? -6.593 3.617 1.865 1.00 87.62 91 PHE A C 1
ATOM 731 O O . PHE A 1 91 ? -6.986 4.230 2.854 1.00 87.62 91 PHE A O 1
ATOM 738 N N . ASP A 1 92 ? -7.257 3.627 0.710 1.00 88.31 92 ASP A N 1
ATOM 739 C CA . ASP A 1 92 ? -8.441 4.462 0.481 1.00 88.31 92 ASP A CA 1
ATOM 740 C C . ASP A 1 92 ? -9.633 4.104 1.358 1.00 88.31 92 ASP A C 1
ATOM 742 O O . ASP A 1 92 ? -10.274 4.999 1.913 1.00 88.31 92 ASP A O 1
ATOM 746 N N . ILE A 1 93 ? -9.906 2.814 1.570 1.00 89.38 93 ILE A N 1
ATOM 747 C CA . ILE A 1 93 ? -10.961 2.390 2.504 1.00 89.38 93 ILE A CA 1
ATOM 748 C C . ILE A 1 93 ? -10.671 2.914 3.909 1.00 89.38 93 ILE A C 1
ATOM 750 O O . ILE A 1 93 ? -11.508 3.571 4.533 1.00 89.38 93 ILE A O 1
ATOM 754 N N . VAL A 1 94 ? -9.484 2.587 4.413 1.00 87.00 94 VAL A N 1
ATOM 755 C CA . VAL A 1 94 ? -9.112 2.762 5.821 1.00 87.00 94 VAL A CA 1
ATOM 756 C C . VAL A 1 94 ? -8.877 4.237 6.169 1.00 87.00 94 VAL A C 1
ATOM 758 O O . VAL A 1 94 ? -8.938 4.626 7.339 1.00 87.00 94 VAL A O 1
ATOM 761 N N . CYS A 1 95 ? -8.655 5.059 5.144 1.00 85.69 95 CYS A N 1
ATOM 762 C CA . CYS A 1 95 ? -8.399 6.491 5.240 1.00 85.69 95 CYS A CA 1
ATOM 763 C C . CYS A 1 95 ? -9.561 7.353 4.717 1.00 85.69 95 CYS A C 1
ATOM 765 O O . CYS A 1 95 ? -9.438 8.577 4.626 1.00 85.69 95 CYS A O 1
ATOM 767 N N . SER A 1 96 ? -10.698 6.738 4.383 1.00 84.44 96 SER A N 1
ATOM 768 C CA . SER A 1 96 ? -11.851 7.421 3.781 1.00 84.44 96 SER A CA 1
ATOM 769 C C . SER A 1 96 ? -12.463 8.511 4.667 1.00 84.44 96 SER A C 1
ATOM 771 O O . SER A 1 96 ? -13.066 9.456 4.156 1.00 84.44 96 SER A O 1
ATOM 773 N N . ASP A 1 97 ? -12.277 8.435 5.982 1.00 83.25 97 ASP A N 1
ATOM 774 C CA . ASP A 1 97 ? -12.811 9.366 6.977 1.00 83.25 97 ASP A CA 1
ATOM 775 C C . ASP A 1 97 ? -11.757 10.310 7.579 1.00 83.25 97 ASP A C 1
ATOM 777 O O . ASP A 1 97 ? -12.058 11.026 8.531 1.00 83.25 97 ASP A O 1
ATOM 781 N N . LEU A 1 98 ? -10.539 10.338 7.027 1.00 82.88 98 LEU A N 1
ATOM 782 C CA . LEU A 1 98 ? -9.514 11.307 7.423 1.00 82.88 98 LEU A CA 1
ATOM 783 C C . LEU A 1 98 ? -9.903 12.742 7.053 1.00 82.88 98 LEU A C 1
ATOM 785 O O . LEU A 1 98 ? -10.706 12.968 6.139 1.00 82.88 98 LEU A O 1
ATOM 789 N N . ASP A 1 99 ? -9.285 13.704 7.735 1.00 86.44 99 ASP A N 1
ATOM 790 C CA . ASP A 1 99 ? -9.350 15.108 7.354 1.00 86.44 99 ASP A CA 1
ATOM 791 C C . ASP A 1 99 ? -8.737 15.342 5.964 1.00 86.44 99 ASP A C 1
ATOM 793 O O . ASP A 1 99 ? -7.895 14.581 5.473 1.00 86.44 99 ASP A O 1
ATOM 797 N N . ASP A 1 100 ? -9.164 16.431 5.329 1.00 87.38 100 ASP A N 1
ATOM 798 C CA . ASP A 1 100 ? -8.773 16.755 3.958 1.00 87.38 100 ASP A CA 1
ATOM 799 C C . ASP A 1 100 ? -7.259 16.974 3.811 1.00 87.38 100 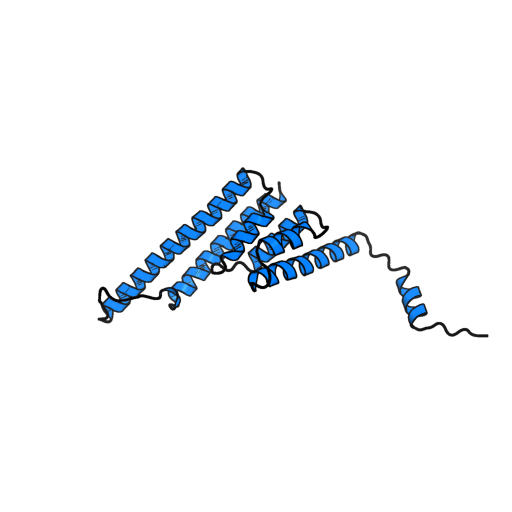ASP A C 1
ATOM 801 O O . ASP A 1 100 ? -6.699 16.677 2.754 1.00 87.38 100 ASP A O 1
ATOM 805 N N . SER A 1 101 ? -6.572 17.434 4.866 1.00 88.81 101 SER A N 1
ATOM 806 C CA . SER A 1 101 ? -5.121 17.635 4.832 1.00 88.81 101 SER A CA 1
ATOM 807 C C . SER A 1 101 ? -4.383 16.298 4.792 1.00 88.81 101 SER A C 1
ATOM 809 O O . SER A 1 101 ? -3.513 16.105 3.940 1.00 88.81 101 SER A O 1
ATOM 811 N N . LEU A 1 102 ? -4.728 15.349 5.668 1.00 87.69 102 LEU A N 1
ATOM 812 C CA . LEU A 1 102 ? -4.102 14.023 5.681 1.00 87.69 102 LEU A CA 1
ATOM 813 C C . LEU A 1 102 ? -4.433 13.209 4.426 1.00 87.69 102 LEU A C 1
ATOM 815 O O . LEU A 1 102 ? -3.556 12.492 3.933 1.00 87.69 102 LEU A O 1
ATOM 819 N N . LYS A 1 103 ? -5.643 13.354 3.872 1.00 87.94 103 LYS A N 1
ATOM 820 C CA . LYS A 1 103 ? -6.000 12.779 2.563 1.00 87.94 103 LYS A CA 1
ATOM 821 C C . LYS A 1 103 ? -5.162 13.365 1.436 1.00 87.94 103 LYS A C 1
ATOM 823 O O . LYS A 1 103 ? -4.619 12.612 0.634 1.00 87.94 103 LYS A O 1
ATOM 828 N N . ALA A 1 104 ? -5.004 14.687 1.389 1.00 89.56 104 ALA A N 1
ATOM 829 C CA . ALA A 1 104 ? -4.180 15.332 0.371 1.00 89.56 104 ALA A CA 1
ATOM 830 C C . ALA A 1 104 ? -2.710 14.885 0.456 1.00 89.56 104 ALA A C 1
ATOM 832 O O . ALA A 1 104 ? -2.072 14.667 -0.574 1.00 89.56 104 ALA A O 1
ATOM 833 N N . GLU A 1 105 ? -2.169 14.706 1.666 1.00 90.56 105 GLU A N 1
ATOM 834 C CA . GLU A 1 105 ? -0.830 14.136 1.858 1.00 90.56 105 GLU A CA 1
ATOM 835 C C . GLU A 1 105 ? -0.722 12.701 1.328 1.00 90.56 105 GLU A C 1
ATOM 837 O O . GLU A 1 105 ? 0.243 12.386 0.627 1.00 90.56 105 GLU A O 1
ATOM 842 N N . LEU A 1 106 ? -1.709 11.848 1.618 1.00 88.94 106 LEU A N 1
ATOM 843 C CA . LEU A 1 106 ? -1.761 10.472 1.125 1.00 88.94 106 LEU A CA 1
ATOM 844 C C . LEU A 1 106 ? -1.791 10.426 -0.411 1.00 88.94 106 LEU A C 1
ATOM 846 O O . LEU A 1 106 ? -0.992 9.717 -1.025 1.00 88.94 106 LEU A O 1
ATOM 850 N N . GLU A 1 107 ? -2.642 11.235 -1.039 1.00 90.56 107 GLU A N 1
ATOM 851 C CA . GLU A 1 107 ? -2.730 11.330 -2.500 1.00 90.56 107 GLU A CA 1
ATOM 852 C C . GLU A 1 107 ? -1.436 11.862 -3.127 1.00 90.56 107 GLU A C 1
ATOM 854 O O . GLU A 1 107 ? -0.962 11.348 -4.143 1.00 90.56 107 GLU A O 1
ATOM 859 N N . MET A 1 108 ? -0.782 12.839 -2.491 1.00 91.12 108 MET A N 1
ATOM 860 C CA . MET A 1 108 ? 0.535 13.307 -2.928 1.00 91.12 108 MET A CA 1
ATOM 861 C C . MET A 1 108 ? 1.605 12.214 -2.833 1.00 91.12 108 MET A C 1
ATOM 863 O O . MET A 1 108 ? 2.476 12.145 -3.705 1.00 91.12 108 MET A O 1
ATOM 867 N N . LEU A 1 109 ? 1.565 11.363 -1.803 1.00 90.25 109 LEU A N 1
ATOM 868 C CA . LEU A 1 109 ? 2.474 10.222 -1.684 1.00 90.25 109 LEU A CA 1
ATOM 869 C C . LEU A 1 109 ? 2.244 9.214 -2.814 1.00 90.25 109 LEU A C 1
ATOM 871 O O . LEU A 1 109 ? 3.215 8.844 -3.476 1.00 90.25 109 LEU A O 1
ATOM 875 N N . LYS A 1 110 ? 0.990 8.837 -3.094 1.00 87.94 110 LYS A N 1
ATOM 876 C CA . LYS A 1 110 ? 0.642 7.934 -4.206 1.00 87.94 110 LYS A CA 1
ATOM 877 C C . LYS A 1 110 ? 1.067 8.493 -5.562 1.00 87.94 110 LYS A C 1
ATOM 879 O O . LYS A 1 110 ? 1.696 7.796 -6.353 1.00 87.94 110 LYS A O 1
ATOM 884 N N . LYS A 1 111 ? 0.805 9.778 -5.816 1.00 90.56 111 LYS A N 1
ATOM 885 C CA . LYS A 1 111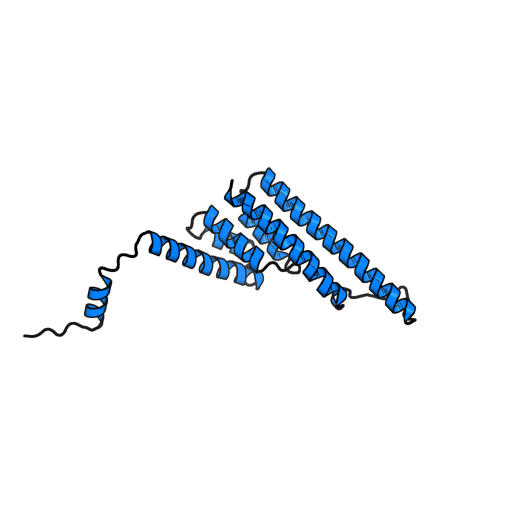 ? 1.201 10.436 -7.066 1.00 90.56 111 LYS A CA 1
ATOM 886 C C . LYS A 1 111 ? 2.717 10.444 -7.250 1.00 90.56 111 LYS A C 1
ATOM 888 O O . LYS A 1 111 ? 3.215 10.048 -8.299 1.00 90.56 111 LYS A O 1
ATOM 893 N N . ARG A 1 112 ? 3.469 10.849 -6.220 1.00 89.56 112 ARG A N 1
ATOM 894 C CA . ARG A 1 112 ? 4.940 10.836 -6.267 1.00 89.56 112 ARG A CA 1
ATOM 895 C C . ARG A 1 112 ? 5.481 9.432 -6.494 1.00 89.56 112 ARG A C 1
ATOM 897 O O . ARG A 1 112 ? 6.501 9.288 -7.155 1.00 89.56 112 ARG A O 1
ATOM 904 N N . PHE A 1 113 ? 4.836 8.422 -5.926 1.00 87.19 113 PHE A N 1
ATOM 905 C CA . PHE A 1 113 ? 5.204 7.030 -6.135 1.00 87.19 113 PHE A CA 1
ATOM 906 C C . PHE A 1 113 ? 5.057 6.626 -7.602 1.00 87.19 113 PHE A C 1
ATOM 908 O O . PHE A 1 113 ? 6.039 6.181 -8.196 1.00 87.19 113 PHE A O 1
ATOM 915 N N . ALA A 1 114 ? 3.891 6.874 -8.201 1.00 86.44 114 ALA A N 1
ATOM 916 C CA . ALA A 1 114 ? 3.643 6.591 -9.614 1.00 86.44 114 ALA A CA 1
ATOM 917 C C . ALA A 1 114 ? 4.651 7.309 -10.532 1.00 86.44 114 ALA A C 1
ATOM 919 O O . ALA A 1 114 ? 5.256 6.685 -11.400 1.00 86.44 114 ALA A O 1
ATOM 920 N N . GLU A 1 115 ? 4.926 8.592 -10.277 1.00 90.25 115 GLU A N 1
ATOM 921 C CA . GLU A 1 115 ? 5.909 9.366 -11.048 1.00 90.25 115 GLU A CA 1
ATOM 922 C C . GLU A 1 115 ? 7.342 8.817 -10.923 1.00 90.25 115 GLU A C 1
ATOM 924 O O . GLU A 1 115 ? 8.110 8.856 -11.884 1.00 90.25 115 GLU A O 1
ATOM 929 N N . GLN A 1 116 ? 7.754 8.339 -9.742 1.00 89.00 116 GLN A N 1
ATOM 930 C CA . GLN A 1 116 ? 9.086 7.745 -9.568 1.00 89.00 116 GLN A CA 1
ATOM 931 C C . GLN A 1 116 ? 9.199 6.385 -10.259 1.00 89.00 116 GLN A C 1
ATOM 933 O O . GLN A 1 116 ? 10.246 6.099 -10.841 1.00 89.00 116 GLN A O 1
ATOM 938 N N . MET A 1 117 ? 8.135 5.582 -10.223 1.00 87.44 117 MET A N 1
ATOM 939 C CA . MET A 1 117 ? 8.059 4.302 -10.927 1.00 87.44 117 MET A CA 1
ATOM 940 C C . MET A 1 117 ? 8.234 4.489 -12.435 1.00 87.44 117 MET A C 1
ATOM 942 O O . MET A 1 117 ? 9.139 3.895 -13.019 1.00 87.44 117 MET A O 1
ATOM 946 N N . GLU A 1 118 ? 7.455 5.391 -13.036 1.00 89.75 118 GLU A N 1
ATOM 947 C CA . GLU A 1 118 ? 7.534 5.709 -14.467 1.00 89.75 118 GLU A CA 1
ATOM 948 C C . GLU A 1 118 ? 8.936 6.202 -14.861 1.00 89.75 118 GLU A C 1
ATOM 950 O O . GLU A 1 118 ? 9.545 5.714 -15.815 1.00 89.75 118 GLU A O 1
ATOM 955 N N . ARG A 1 119 ? 9.513 7.128 -14.084 1.00 90.62 119 ARG A N 1
ATOM 956 C CA . ARG A 1 119 ? 10.867 7.643 -14.347 1.00 90.62 119 ARG A CA 1
ATOM 957 C C . ARG A 1 119 ? 11.928 6.552 -14.283 1.00 90.62 119 ARG A C 1
ATOM 959 O O . ARG A 1 119 ? 12.833 6.538 -15.116 1.00 90.62 119 ARG A O 1
ATOM 966 N N . LYS A 1 120 ? 11.854 5.667 -13.288 1.00 89.44 120 LYS A N 1
ATOM 967 C CA . LYS A 1 120 ? 12.826 4.582 -13.117 1.00 89.44 120 LYS A CA 1
ATOM 968 C C . LYS A 1 120 ? 12.708 3.567 -14.251 1.00 89.44 120 LYS A C 1
ATOM 970 O O . LYS A 1 120 ? 13.737 3.121 -14.749 1.00 89.44 120 LYS A O 1
ATOM 975 N N . GLU A 1 121 ? 11.491 3.273 -14.706 1.00 89.50 121 GLU A N 1
ATOM 976 C CA . GLU A 1 121 ? 11.260 2.402 -15.861 1.00 89.50 121 GLU A CA 1
ATOM 977 C C . GLU A 1 121 ? 11.895 2.981 -17.131 1.00 89.50 121 GLU A C 1
ATOM 979 O O . GLU A 1 121 ? 12.644 2.283 -17.813 1.00 89.50 121 GLU A O 1
ATOM 984 N N . ILE A 1 122 ? 11.669 4.270 -17.414 1.00 90.69 122 ILE A N 1
ATOM 985 C CA . ILE A 1 122 ? 12.251 4.961 -18.576 1.00 90.69 122 ILE A CA 1
ATOM 986 C C . ILE A 1 122 ? 13.785 4.920 -18.533 1.00 90.69 122 ILE A C 1
ATOM 988 O O . ILE A 1 122 ? 14.424 4.636 -19.547 1.00 90.69 122 ILE A O 1
ATOM 992 N N . LEU A 1 123 ? 14.384 5.195 -17.369 1.00 91.00 123 LEU A N 1
ATOM 993 C CA . LEU A 1 123 ? 15.840 5.187 -17.204 1.00 91.00 123 LEU A CA 1
ATOM 994 C C . LEU A 1 123 ? 16.433 3.798 -17.450 1.00 91.00 123 LEU A C 1
ATOM 996 O O . LEU A 1 123 ? 17.363 3.671 -18.242 1.00 91.00 123 LEU A O 1
ATOM 1000 N N . ILE A 1 124 ? 15.863 2.765 -16.830 1.00 89.44 124 ILE A N 1
ATOM 1001 C CA . ILE A 1 124 ? 16.343 1.386 -16.970 1.00 89.44 124 ILE A CA 1
ATOM 1002 C C . ILE A 1 124 ? 16.152 0.893 -18.404 1.00 89.44 124 ILE A C 1
ATOM 1004 O O . ILE A 1 124 ? 17.056 0.284 -18.970 1.00 89.44 124 ILE A O 1
ATOM 1008 N N . ARG A 1 125 ? 15.012 1.205 -19.032 1.00 90.00 125 ARG A N 1
ATOM 1009 C CA . ARG A 1 125 ? 14.769 0.883 -20.442 1.00 90.00 125 ARG A CA 1
ATOM 1010 C C . ARG A 1 125 ? 15.859 1.470 -21.334 1.00 90.00 125 ARG A C 1
ATOM 1012 O O . ARG A 1 125 ? 16.404 0.752 -22.168 1.00 90.00 125 ARG A O 1
ATOM 1019 N N . ARG A 1 126 ? 16.202 2.746 -21.134 1.00 89.62 126 ARG A N 1
ATOM 1020 C CA . ARG A 1 126 ? 17.266 3.415 -21.893 1.00 89.62 126 ARG A CA 1
ATOM 1021 C C . ARG A 1 126 ? 18.625 2.755 -21.660 1.00 89.62 126 ARG A C 1
ATOM 1023 O O . ARG A 1 126 ? 19.323 2.471 -22.624 1.00 89.62 126 ARG A O 1
ATOM 1030 N N . GLU A 1 127 ? 18.981 2.466 -20.411 1.00 90.00 127 GLU A N 1
ATOM 1031 C CA . GLU A 1 127 ? 20.248 1.802 -20.067 1.00 90.00 127 GLU A CA 1
ATOM 1032 C C . GLU A 1 127 ? 20.378 0.412 -20.705 1.00 90.00 127 GLU A C 1
ATOM 1034 O O . GLU A 1 127 ? 21.457 0.038 -21.170 1.00 90.00 127 GLU A O 1
ATOM 1039 N N . ILE A 1 128 ? 19.283 -0.352 -20.756 1.00 89.06 128 ILE A N 1
ATOM 1040 C CA . ILE A 1 128 ? 19.259 -1.662 -21.410 1.00 89.06 128 ILE A CA 1
ATOM 1041 C C . ILE A 1 128 ? 19.383 -1.507 -22.927 1.00 89.06 128 ILE A C 1
ATOM 1043 O O . ILE A 1 128 ? 20.183 -2.215 -23.535 1.00 89.06 128 ILE A O 1
ATOM 1047 N N . MET A 1 129 ? 18.643 -0.577 -23.539 1.00 87.38 129 MET A N 1
ATOM 1048 C CA . MET A 1 129 ? 18.746 -0.312 -24.979 1.00 87.38 129 MET A CA 1
ATOM 1049 C C . MET A 1 129 ? 20.168 0.081 -25.383 1.00 87.38 129 MET A C 1
ATOM 1051 O O . MET A 1 129 ? 20.719 -0.517 -26.299 1.00 87.38 129 MET A O 1
ATOM 1055 N N . GLU A 1 130 ? 20.804 1.001 -24.655 1.00 89.06 130 GLU A N 1
ATOM 1056 C CA . GLU A 1 130 ? 22.191 1.409 -24.914 1.00 89.06 130 GLU A CA 1
ATOM 1057 C C . GLU A 1 130 ? 23.181 0.236 -24.793 1.00 89.06 130 GLU A C 1
ATOM 1059 O O . GLU A 1 130 ? 24.209 0.212 -25.473 1.00 89.06 130 GLU A O 1
ATOM 1064 N N . ARG A 1 131 ? 22.909 -0.738 -23.914 1.00 88.81 131 ARG A N 1
ATOM 1065 C CA . ARG A 1 131 ? 23.725 -1.955 -23.781 1.00 88.81 131 ARG A CA 1
ATOM 1066 C C . ARG A 1 131 ? 23.519 -2.892 -24.969 1.00 88.81 131 ARG A C 1
ATOM 1068 O O . ARG A 1 131 ? 24.499 -3.338 -25.553 1.00 88.81 131 ARG A O 1
ATOM 1075 N N . LEU A 1 132 ? 22.267 -3.132 -25.353 1.00 88.62 132 LEU A N 1
ATOM 1076 C CA . LEU A 1 132 ? 21.925 -3.965 -26.506 1.00 88.62 132 LEU A CA 1
ATOM 1077 C C . LEU A 1 132 ? 22.498 -3.394 -27.807 1.00 88.62 132 LEU A C 1
ATOM 1079 O O . LEU A 1 132 ? 23.080 -4.140 -28.590 1.00 88.62 132 LEU A O 1
ATOM 1083 N N . GLU A 1 133 ? 22.428 -2.076 -27.999 1.00 88.62 133 GLU A N 1
ATOM 1084 C CA . GLU A 1 133 ? 23.017 -1.402 -29.159 1.00 88.62 133 GLU A CA 1
ATOM 1085 C C . GLU A 1 133 ? 24.536 -1.601 -29.229 1.00 88.62 133 GLU A C 1
ATOM 1087 O O . GLU A 1 133 ? 25.073 -1.873 -30.304 1.00 88.62 133 GLU A O 1
ATOM 1092 N N . LYS A 1 134 ? 25.238 -1.524 -28.087 1.00 90.81 134 LYS A N 1
ATOM 1093 C CA . LYS A 1 134 ? 26.683 -1.813 -28.005 1.00 90.81 134 LYS A CA 1
ATOM 1094 C C . LYS A 1 134 ? 27.010 -3.265 -28.347 1.00 90.81 134 LYS A C 1
ATOM 1096 O O . LYS A 1 134 ? 28.058 -3.517 -28.938 1.00 90.81 134 LYS A O 1
ATOM 1101 N N . ASP A 1 135 ? 26.106 -4.185 -28.031 1.00 88.69 135 ASP A N 1
ATOM 1102 C CA . ASP A 1 135 ? 26.208 -5.603 -28.382 1.00 88.69 135 ASP A CA 1
ATOM 1103 C C . ASP A 1 135 ? 25.752 -5.888 -29.832 1.00 88.69 135 ASP A C 1
ATOM 1105 O O . ASP A 1 135 ? 25.711 -7.039 -30.269 1.00 88.69 135 ASP A O 1
ATOM 1109 N N . GLY A 1 136 ? 25.433 -4.843 -30.608 1.00 86.19 136 GLY A N 1
ATOM 1110 C CA . GLY A 1 136 ? 25.027 -4.929 -32.013 1.00 86.19 136 GLY A CA 1
ATOM 1111 C C . GLY A 1 136 ? 23.554 -5.284 -32.223 1.00 86.19 136 GLY A C 1
ATOM 1112 O O . GLY A 1 136 ? 23.134 -5.523 -33.356 1.00 86.19 136 GLY A O 1
ATOM 1113 N N . ILE A 1 137 ? 22.758 -5.312 -31.156 1.00 83.31 137 ILE A N 1
ATOM 1114 C CA . ILE A 1 137 ? 21.327 -5.607 -31.181 1.00 83.31 137 ILE A CA 1
ATOM 1115 C C . ILE A 1 137 ? 20.572 -4.275 -31.223 1.00 83.31 137 ILE A C 1
ATOM 1117 O O . ILE A 1 137 ? 20.494 -3.556 -30.232 1.00 83.31 137 ILE A O 1
ATOM 1121 N N . SER A 1 138 ? 20.012 -3.936 -32.384 1.00 77.62 138 SER A N 1
ATOM 1122 C CA . SER A 1 138 ? 19.253 -2.697 -32.596 1.00 77.62 138 SER A CA 1
ATOM 1123 C C . SER A 1 138 ? 18.075 -2.925 -33.547 1.00 77.62 138 SER A C 1
ATOM 1125 O O . SER A 1 138 ? 18.100 -3.844 -34.368 1.00 77.62 138 SER A O 1
ATOM 1127 N N . GLY A 1 139 ? 17.028 -2.106 -33.426 1.00 73.69 139 GLY A N 1
ATOM 1128 C CA . GLY A 1 139 ? 15.884 -2.116 -34.339 1.00 73.69 139 GLY A CA 1
ATOM 1129 C C . GLY A 1 139 ? 14.585 -1.617 -33.704 1.00 73.69 139 GLY A C 1
ATOM 1130 O O . GLY A 1 139 ? 14.308 -1.887 -32.540 1.00 73.69 139 GLY A O 1
ATOM 1131 N N . ASP A 1 140 ? 13.753 -0.950 -34.507 1.00 67.38 140 ASP A N 1
ATOM 1132 C CA . ASP A 1 140 ? 12.479 -0.342 -34.077 1.00 67.38 140 ASP A CA 1
ATOM 1133 C C . ASP A 1 140 ? 11.409 -1.362 -33.636 1.00 67.38 140 ASP A C 1
ATOM 1135 O O . ASP A 1 140 ? 10.382 -0.991 -33.073 1.00 67.38 140 ASP A O 1
ATOM 1139 N N . GLY A 1 141 ? 11.634 -2.655 -33.892 1.00 65.56 141 GLY A N 1
ATOM 1140 C CA . GLY A 1 141 ? 10.747 -3.754 -33.492 1.00 65.56 141 GLY A CA 1
ATOM 1141 C C . GLY A 1 141 ? 11.089 -4.398 -32.146 1.00 65.56 141 GLY A C 1
ATOM 1142 O O . GLY A 1 141 ? 10.560 -5.466 -31.841 1.00 65.56 141 GLY A O 1
ATOM 1143 N N . LEU A 1 142 ? 12.012 -3.820 -31.373 1.00 72.50 142 LEU A N 1
ATOM 1144 C CA . LEU A 1 142 ? 12.486 -4.413 -30.126 1.00 72.50 142 LEU A CA 1
ATOM 1145 C C . LEU A 1 142 ? 11.499 -4.137 -28.979 1.00 72.50 142 LEU A C 1
ATOM 1147 O O . LEU A 1 142 ? 11.499 -3.060 -28.386 1.00 72.50 142 LEU A O 1
ATOM 1151 N N . ASP A 1 143 ? 10.656 -5.123 -28.663 1.00 78.19 143 ASP A N 1
ATOM 1152 C CA . ASP A 1 143 ? 9.765 -5.073 -27.500 1.00 78.19 143 ASP A CA 1
ATOM 1153 C C . ASP A 1 143 ? 10.526 -5.484 -26.230 1.00 78.19 143 ASP A C 1
ATOM 1155 O O . ASP A 1 143 ? 10.874 -6.650 -26.020 1.00 78.19 143 ASP A O 1
ATOM 1159 N N . LEU A 1 144 ? 10.858 -4.491 -25.407 1.00 80.44 144 LEU A N 1
ATOM 1160 C CA . LEU A 1 144 ? 11.752 -4.653 -24.269 1.00 80.44 144 LEU A CA 1
ATOM 1161 C C . LEU A 1 144 ? 10.940 -4.855 -22.990 1.00 80.44 144 LEU A C 1
ATOM 1163 O O . LEU A 1 144 ? 10.441 -3.904 -22.387 1.00 80.44 144 LEU A O 1
ATOM 1167 N N . ASN A 1 145 ? 10.856 -6.106 -22.534 1.00 84.81 145 ASN A N 1
ATOM 1168 C CA . ASN A 1 145 ? 10.254 -6.429 -21.244 1.00 84.81 145 ASN A CA 1
ATOM 1169 C C . ASN A 1 145 ? 11.191 -6.027 -20.093 1.00 84.81 145 ASN A C 1
ATOM 1171 O O . ASN A 1 145 ? 11.936 -6.860 -19.575 1.00 84.81 145 ASN A O 1
ATOM 1175 N N . VAL A 1 146 ? 11.140 -4.755 -19.682 1.00 83.69 146 VAL A N 1
ATOM 1176 C CA . VAL A 1 146 ? 11.916 -4.196 -18.555 1.00 83.69 146 VAL A CA 1
ATOM 1177 C C . VAL A 1 146 ? 11.701 -5.007 -17.271 1.00 83.69 146 VAL A C 1
ATOM 1179 O O . VAL A 1 146 ? 12.640 -5.216 -16.508 1.00 83.69 146 VAL A O 1
ATOM 1182 N N . GLY A 1 147 ? 10.493 -5.551 -17.086 1.00 82.81 147 GLY A N 1
ATOM 1183 C CA . GLY A 1 147 ? 10.105 -6.361 -15.933 1.00 82.81 147 GLY A CA 1
ATOM 1184 C C . GLY A 1 147 ? 10.954 -7.614 -15.702 1.00 82.81 147 GLY A C 1
ATOM 1185 O O . GLY A 1 147 ? 11.026 -8.096 -14.573 1.00 82.81 147 GLY A O 1
ATOM 1186 N N . ALA A 1 148 ? 11.605 -8.132 -16.746 1.00 86.00 148 ALA A N 1
ATOM 1187 C CA . ALA A 1 148 ? 12.447 -9.325 -16.673 1.00 86.00 148 ALA A CA 1
ATOM 1188 C C . ALA A 1 148 ? 13.906 -9.041 -16.264 1.00 86.00 148 ALA A C 1
ATOM 1190 O O . ALA A 1 148 ? 14.667 -9.985 -16.048 1.00 86.00 148 ALA A O 1
ATOM 1191 N N . TRP A 1 149 ? 14.314 -7.771 -16.165 1.00 86.88 149 TRP A N 1
ATOM 1192 C CA . TRP A 1 149 ? 15.707 -7.392 -15.916 1.00 86.88 149 TRP A CA 1
ATOM 1193 C C . TRP A 1 149 ? 16.006 -7.201 -14.428 1.00 86.88 149 TRP A C 1
ATOM 1195 O O . TRP A 1 149 ? 15.195 -6.692 -13.655 1.00 86.88 149 TRP A O 1
ATOM 1205 N N . THR A 1 150 ? 17.218 -7.571 -14.015 1.00 88.62 150 THR A N 1
ATOM 1206 C CA . THR A 1 150 ? 17.674 -7.444 -12.621 1.00 88.62 150 THR A CA 1
ATOM 1207 C C . THR A 1 150 ? 17.748 -5.996 -12.141 1.00 88.62 150 THR A C 1
ATOM 1209 O O . THR A 1 150 ? 17.512 -5.713 -10.969 1.00 88.62 150 THR A O 1
ATOM 1212 N N . GLU A 1 151 ? 18.043 -5.075 -13.053 1.00 88.44 151 GLU A N 1
ATOM 1213 C CA . GLU A 1 151 ? 18.112 -3.636 -12.831 1.00 88.44 151 GLU A CA 1
ATOM 1214 C C . GLU A 1 151 ? 16.744 -3.079 -12.433 1.00 88.44 151 GLU A C 1
ATOM 1216 O O . GLU A 1 151 ? 16.655 -2.237 -11.537 1.00 88.44 151 GLU A O 1
ATOM 1221 N N . TRP A 1 152 ? 15.675 -3.607 -13.042 1.00 89.12 152 TRP A N 1
ATOM 1222 C CA . TRP A 1 152 ? 14.305 -3.293 -12.656 1.00 89.12 152 TRP A CA 1
ATOM 1223 C C . TRP A 1 152 ? 14.041 -3.740 -11.227 1.00 89.12 152 TRP A C 1
ATOM 1225 O O . TRP A 1 152 ? 13.713 -2.908 -10.390 1.00 89.12 152 TRP A O 1
ATOM 1235 N N . GLU A 1 153 ? 14.297 -5.009 -10.906 1.00 87.31 153 GLU A N 1
ATOM 1236 C CA . GLU A 1 153 ? 14.099 -5.550 -9.556 1.00 87.31 153 GLU A CA 1
ATOM 1237 C C . GLU A 1 153 ? 14.880 -4.776 -8.474 1.00 87.31 153 GLU A C 1
ATOM 1239 O O . GLU A 1 153 ? 14.369 -4.545 -7.375 1.00 87.31 153 GLU A O 1
ATOM 1244 N N . ALA A 1 154 ? 16.105 -4.333 -8.774 1.00 87.75 154 ALA A N 1
ATOM 1245 C CA . ALA A 1 154 ? 16.882 -3.482 -7.876 1.00 87.75 154 ALA A CA 1
ATOM 1246 C C . ALA A 1 154 ? 16.240 -2.095 -7.704 1.00 87.75 154 ALA A C 1
ATOM 1248 O O . ALA A 1 154 ? 16.047 -1.638 -6.575 1.00 87.75 154 ALA A O 1
ATOM 1249 N N . GLY A 1 155 ? 15.841 -1.456 -8.807 1.00 86.81 155 GLY A N 1
ATOM 1250 C CA . GLY A 1 155 ? 15.154 -0.166 -8.786 1.00 86.81 155 GLY A CA 1
ATOM 1251 C C . GLY A 1 155 ? 13.822 -0.205 -8.035 1.00 86.81 155 GLY A C 1
ATOM 1252 O O . GLY A 1 155 ? 13.509 0.726 -7.292 1.00 86.81 155 GLY A O 1
ATOM 1253 N N . LEU A 1 156 ? 13.079 -1.306 -8.158 1.00 86.75 156 LEU A N 1
ATOM 1254 C CA . LEU A 1 156 ? 11.849 -1.546 -7.411 1.00 86.75 156 LEU A CA 1
ATOM 1255 C C . LEU A 1 156 ? 12.096 -1.538 -5.902 1.00 86.75 156 LEU A C 1
ATOM 1257 O O . LEU A 1 156 ? 11.390 -0.846 -5.171 1.00 86.75 156 LEU A O 1
ATOM 1261 N N . LYS A 1 157 ? 13.119 -2.256 -5.427 1.00 87.31 157 LYS A N 1
ATOM 1262 C CA . LYS A 1 157 ? 13.451 -2.332 -3.994 1.00 87.31 157 LYS A CA 1
ATOM 1263 C C . LYS A 1 157 ? 13.879 -0.986 -3.414 1.00 87.31 157 LYS A C 1
ATOM 1265 O O . LYS A 1 157 ? 13.515 -0.669 -2.278 1.00 87.31 157 LYS A O 1
ATOM 1270 N N . GLU A 1 158 ? 14.619 -0.188 -4.183 1.00 87.62 158 GLU A N 1
ATOM 1271 C CA . GLU A 1 158 ? 14.988 1.181 -3.800 1.00 87.62 158 GLU A CA 1
ATOM 1272 C C . GLU A 1 158 ? 13.741 2.050 -3.595 1.00 87.62 158 GLU A C 1
ATOM 1274 O O . GLU A 1 158 ? 13.563 2.642 -2.527 1.00 87.62 158 GLU A O 1
ATOM 1279 N N . ILE A 1 159 ? 12.843 2.080 -4.586 1.00 87.50 159 ILE A N 1
ATOM 1280 C CA . ILE A 1 159 ? 11.594 2.852 -4.522 1.00 87.50 159 ILE A CA 1
ATOM 1281 C C . ILE A 1 159 ? 10.724 2.352 -3.366 1.00 87.50 159 ILE A C 1
ATOM 1283 O O . ILE A 1 159 ? 10.247 3.152 -2.561 1.00 87.50 159 ILE A O 1
ATOM 1287 N N . GLN A 1 160 ? 10.560 1.036 -3.239 1.00 87.44 160 GLN A N 1
ATOM 1288 C CA . GLN A 1 160 ? 9.772 0.409 -2.183 1.00 87.44 160 GLN A CA 1
ATOM 1289 C C . GLN A 1 160 ? 10.241 0.843 -0.792 1.00 87.44 160 GLN A C 1
ATOM 1291 O O . GLN A 1 160 ? 9.415 1.203 0.044 1.00 87.44 160 GLN A O 1
ATOM 1296 N N . THR A 1 161 ? 11.555 0.862 -0.557 1.00 87.81 161 THR A N 1
ATOM 1297 C CA . THR A 1 161 ? 12.138 1.264 0.731 1.00 87.81 161 THR A CA 1
ATOM 1298 C C . THR A 1 161 ? 11.841 2.732 1.034 1.00 87.81 161 THR A C 1
ATOM 1300 O O . THR A 1 161 ? 11.282 3.047 2.083 1.00 87.81 161 THR A O 1
ATOM 1303 N N . VAL A 1 162 ? 12.117 3.629 0.080 1.00 88.38 162 VAL A N 1
ATOM 1304 C CA . VAL A 1 162 ? 11.883 5.074 0.244 1.00 88.38 162 VAL A CA 1
ATOM 1305 C C . VAL A 1 162 ? 10.414 5.378 0.527 1.00 88.38 162 VAL A C 1
ATOM 1307 O O . VAL A 1 162 ? 10.098 6.219 1.371 1.00 88.38 162 VAL A O 1
ATOM 1310 N N . PHE A 1 163 ? 9.494 4.723 -0.181 1.00 86.62 163 PHE A N 1
ATOM 1311 C CA . PHE A 1 163 ? 8.071 4.970 0.019 1.00 86.62 163 PHE A CA 1
ATOM 1312 C C . PHE A 1 163 ? 7.549 4.341 1.301 1.00 86.62 163 PHE A C 1
ATOM 1314 O O . PHE A 1 163 ? 6.791 5.006 2.004 1.00 86.62 163 PHE A O 1
ATOM 1321 N N . LYS A 1 164 ? 8.004 3.142 1.672 1.00 87.50 164 LYS A N 1
ATOM 1322 C CA . LYS A 1 164 ? 7.671 2.534 2.964 1.00 87.50 164 LYS A CA 1
ATOM 1323 C C . LYS A 1 164 ? 8.033 3.459 4.130 1.00 87.50 164 LYS A C 1
ATOM 1325 O O . LYS A 1 164 ? 7.199 3.662 5.012 1.00 87.50 164 LYS A O 1
ATOM 1330 N N . ASP A 1 165 ? 9.205 4.091 4.089 1.00 88.31 165 ASP A N 1
ATOM 1331 C CA . ASP A 1 165 ? 9.625 5.060 5.109 1.00 88.31 165 ASP A CA 1
ATOM 1332 C C . ASP A 1 165 ? 8.719 6.299 5.135 1.00 88.31 165 ASP A C 1
ATOM 1334 O O . ASP A 1 165 ? 8.245 6.707 6.197 1.00 88.31 165 ASP A O 1
ATOM 1338 N N . ARG A 1 166 ? 8.390 6.864 3.966 1.00 88.81 166 ARG A N 1
ATOM 1339 C CA . ARG A 1 166 ? 7.482 8.021 3.863 1.00 88.81 166 ARG A CA 1
ATOM 1340 C C . ARG A 1 166 ? 6.070 7.717 4.361 1.00 88.81 166 ARG A C 1
ATOM 1342 O O . ARG A 1 166 ? 5.477 8.542 5.054 1.00 88.81 166 ARG A O 1
ATOM 1349 N N . PHE A 1 167 ? 5.529 6.544 4.039 1.00 88.31 167 PHE A N 1
ATOM 1350 C CA . PHE A 1 167 ? 4.232 6.107 4.556 1.00 88.31 167 PHE A CA 1
ATOM 1351 C C . PHE A 1 167 ? 4.284 5.879 6.074 1.00 88.31 167 PHE A C 1
ATOM 1353 O O . PHE A 1 167 ? 3.335 6.229 6.775 1.00 88.31 167 PHE A O 1
ATOM 1360 N N . ALA A 1 168 ? 5.395 5.365 6.611 1.00 87.50 168 ALA A N 1
ATOM 1361 C CA . ALA A 1 168 ? 5.582 5.226 8.054 1.00 87.50 168 ALA A CA 1
ATOM 1362 C C . ALA A 1 168 ? 5.665 6.589 8.767 1.00 87.50 168 ALA A C 1
ATOM 1364 O O . ALA A 1 168 ? 5.118 6.754 9.859 1.00 87.50 168 ALA A O 1
ATOM 1365 N N . GLU A 1 169 ? 6.304 7.592 8.161 1.00 89.44 169 GLU A N 1
ATOM 1366 C CA . GLU A 1 169 ? 6.302 8.971 8.665 1.00 89.44 169 GLU A CA 1
ATOM 1367 C C . GLU A 1 169 ? 4.906 9.593 8.643 1.00 89.44 169 GLU A C 1
ATOM 1369 O O . GLU A 1 169 ? 4.480 10.186 9.636 1.00 89.44 169 GLU A O 1
ATOM 1374 N N . TRP A 1 170 ? 4.169 9.412 7.547 1.00 90.44 170 TRP A N 1
ATOM 1375 C CA . TRP A 1 170 ? 2.781 9.851 7.440 1.00 90.44 170 TRP A CA 1
ATOM 1376 C C . TRP A 1 170 ? 1.890 9.171 8.492 1.00 90.44 170 TRP A C 1
ATOM 1378 O O . TRP A 1 170 ? 1.132 9.852 9.184 1.00 90.44 170 TRP A O 1
ATOM 1388 N N . LYS A 1 171 ? 2.073 7.867 8.752 1.00 86.25 171 LYS A N 1
ATOM 1389 C CA . LYS A 1 171 ? 1.372 7.152 9.834 1.00 86.25 171 LYS A CA 1
ATOM 1390 C C . LYS A 1 171 ? 1.601 7.793 11.208 1.00 86.25 171 LYS A C 1
ATOM 1392 O O . LYS A 1 171 ? 0.680 7.874 12.015 1.00 86.25 171 LYS A O 1
ATOM 1397 N N . LYS A 1 172 ? 2.804 8.294 11.504 1.00 87.12 172 LYS A N 1
ATOM 1398 C CA . LYS A 1 172 ? 3.069 8.971 12.791 1.00 87.12 172 LYS A CA 1
ATOM 1399 C C . LYS A 1 172 ? 2.226 10.235 12.977 1.00 87.12 172 LYS A C 1
ATOM 1401 O O . LYS A 1 172 ? 1.999 10.627 14.120 1.00 87.12 172 LYS A O 1
ATOM 1406 N N . LYS A 1 173 ? 1.776 10.874 11.891 1.00 84.50 173 LYS A N 1
ATOM 1407 C CA . LYS A 1 173 ? 0.856 12.018 11.946 1.00 84.50 173 LYS A CA 1
ATOM 1408 C C . LYS A 1 173 ? -0.573 11.574 12.258 1.00 84.50 173 LYS A C 1
ATOM 1410 O O . LYS A 1 173 ? -1.228 12.233 13.054 1.00 84.50 173 LYS A O 1
ATOM 1415 N N . LEU A 1 174 ? -1.002 10.421 11.736 1.00 78.62 174 LEU A N 1
ATOM 1416 C CA . LEU A 1 174 ? -2.317 9.835 12.032 1.00 78.62 174 LEU A CA 1
ATOM 1417 C C . LEU A 1 174 ? -2.532 9.521 13.513 1.00 78.62 174 LEU A C 1
ATOM 1419 O O . LEU A 1 174 ? -3.635 9.676 14.008 1.00 78.62 174 LEU A O 1
ATOM 1423 N N . VAL A 1 175 ? -1.491 9.070 14.217 1.00 66.81 175 VAL A N 1
ATOM 1424 C CA . VAL A 1 175 ? -1.579 8.728 15.652 1.00 66.81 175 VAL A CA 1
ATOM 1425 C C . VAL A 1 175 ? -1.622 9.982 16.544 1.00 66.81 175 VAL A C 1
ATOM 1427 O O . VAL A 1 175 ? -1.949 9.891 17.723 1.00 66.81 175 VAL A O 1
ATOM 1430 N N . LYS A 1 176 ? -1.261 11.153 16.001 1.00 56.88 176 LYS A N 1
ATOM 1431 C CA . LYS A 1 176 ? -1.252 12.439 16.718 1.00 56.88 176 LYS A CA 1
ATOM 1432 C C . LYS A 1 176 ? -2.499 13.293 16.465 1.00 56.88 176 LYS A C 1
ATOM 1434 O O . LYS A 1 176 ? -2.654 14.299 17.155 1.00 56.88 176 LYS A O 1
ATOM 1439 N N . SER A 1 177 ? -3.308 12.929 15.470 1.00 50.66 177 SER A N 1
ATOM 1440 C CA . SER A 1 177 ? -4.587 13.565 15.140 1.00 50.66 177 SER A CA 1
ATOM 1441 C C . SER A 1 177 ? -5.741 12.880 15.857 1.00 50.66 177 SER A C 1
ATOM 1443 O O . SER A 1 177 ? -6.775 13.567 15.997 1.00 50.66 177 SER A O 1
#

pLDDT: mean 80.93, std 13.01, range [38.0, 92.5]

Foldseek 3Di:
DDDDDDPVRVVCVVCVPCPPDPVSVVVVVLVVLLVQLLVLVVCVLVVVDDLVRSLCSLVVDPDDLLSSLLSNLVSLLVVVAPVRPVSVSSVCSSCVPPDPVLVVLSVVLVVVLVVLLVVQLVVLVVVVQVVCVVVVRDDPPDDDPSVPDPSNVVSRVVSSVVSSVVSVVSSVVSVVD

Secondary structure (DSSP, 8-state):
------HHHHHHHHHTT----HHHHHHHHHHHHHHHHHHHHHHHHTTSS-HHHHHHHHHTS-S-HHHHHHHHHHHHHHT--TT-THHHHHHHHHTTTS-HHHHHHHHHHHHHHHHHHHHHHHHHHHHHHHHHHHTT---TT----GGGSHHHHHHHHHHHHHHHHHHHHHHHHHTT-

Sequence (177 aa):
MAVIKSAIELAMERTKNIVLGDEEKKVLAGKEADNRLRSIVRRFFSGITDIDGVKKEIDGYDVDRNLKRSVVIDILLENFDIRNERLFDLFDIVCSDLDDSLKAELEMLKKRFAEQMERKEILIRREIMERLEKDGISGDGLDLNVGAWTEWEAGLKEIQTVFKDRFAEWKKKLVKS

Radius of gyration: 24.81 Å; chains: 1; bounding box: 45×59×85 Å